Protein AF-G4ZXI6-F1 (afdb_monomer_lite)

Foldseek 3Di:
DQDPVLVVLVVVLVVVLVVQLVVCVVVVVVVSNVCSVVCPDCPHPSNVVSVVVSVVVVVVVVVVVVVVVVDPDDDDDDDDDDDPPDPPDDDDPVLQVQFDDDPQAGADLQLQAPVHADDDPQAGPDPRHGHDADPDHDPVNQVVRVVRRVGGHPVRD

Radius of gyration: 28.09 Å; chains: 1; bounding box: 49×42×77 Å

pLDDT: mean 83.55, std 15.38, range [35.72, 97.5]

Structure (mmCIF, N/CA/C/O backbone):
data_AF-G4ZXI6-F1
#
_entry.id   AF-G4ZXI6-F1
#
loop_
_atom_site.group_PDB
_atom_site.id
_atom_site.type_symbol
_atom_site.label_atom_id
_atom_site.label_alt_id
_atom_site.label_comp_id
_atom_site.label_asym_id
_atom_site.label_entity_id
_atom_site.label_seq_id
_atom_site.pdbx_PDB_ins_code
_atom_site.Cartn_x
_atom_site.Cartn_y
_atom_site.Cartn_z
_atom_site.occupancy
_atom_site.B_iso_or_equiv
_atom_site.auth_seq_id
_atom_site.auth_comp_id
_atom_site.auth_asym_id
_atom_site.auth_atom_id
_atom_site.pdbx_PDB_model_num
ATOM 1 N N . MET A 1 1 ? -3.013 20.514 -6.308 1.00 54.00 1 MET A N 1
ATOM 2 C CA . MET A 1 1 ? -1.570 20.512 -6.629 1.00 54.00 1 MET A CA 1
ATOM 3 C C . MET A 1 1 ? -1.046 19.107 -6.409 1.00 54.00 1 MET A C 1
ATOM 5 O O . MET A 1 1 ? -1.442 18.504 -5.419 1.00 54.00 1 MET A O 1
ATOM 9 N N . ALA A 1 2 ? -0.247 18.576 -7.337 1.00 67.56 2 ALA A N 1
ATOM 10 C CA . ALA A 1 2 ? 0.389 17.271 -7.162 1.00 67.56 2 ALA A CA 1
ATOM 11 C C . ALA A 1 2 ? 1.369 17.318 -5.978 1.00 67.56 2 ALA A C 1
ATOM 13 O O . ALA A 1 2 ? 1.956 18.370 -5.712 1.00 67.56 2 ALA A O 1
ATOM 14 N N . SER A 1 3 ? 1.521 16.210 -5.250 1.00 85.12 3 SER A N 1
ATOM 15 C CA . SER A 1 3 ? 2.503 16.128 -4.167 1.00 85.12 3 SER A CA 1
ATOM 16 C C . SER A 1 3 ? 3.924 16.223 -4.741 1.00 85.12 3 SER A C 1
ATOM 18 O O . SER A 1 3 ? 4.176 15.792 -5.866 1.00 85.12 3 SER A O 1
ATOM 20 N N . GLN A 1 4 ? 4.874 16.771 -3.974 1.00 88.25 4 GLN A N 1
ATOM 21 C CA . GLN A 1 4 ? 6.279 16.845 -4.409 1.00 88.25 4 GLN A CA 1
ATOM 22 C C . GLN A 1 4 ? 6.824 15.458 -4.776 1.00 88.25 4 GLN A C 1
ATOM 24 O O . GLN A 1 4 ? 7.591 15.315 -5.719 1.00 88.25 4 GLN A O 1
ATOM 29 N N . GLN A 1 5 ? 6.382 14.432 -4.050 1.00 87.50 5 GLN A N 1
ATOM 30 C CA . GLN A 1 5 ? 6.754 13.050 -4.302 1.00 87.50 5 GLN A CA 1
ATOM 31 C C . GLN A 1 5 ? 6.201 12.544 -5.640 1.00 87.50 5 GLN A C 1
ATOM 33 O O . GLN A 1 5 ? 6.958 11.973 -6.413 1.00 87.50 5 GLN A O 1
ATOM 38 N N . ALA A 1 6 ? 4.936 12.832 -5.971 1.00 90.25 6 ALA A N 1
ATOM 39 C CA . ALA A 1 6 ? 4.368 12.487 -7.276 1.00 90.25 6 ALA A CA 1
ATOM 40 C C . ALA A 1 6 ? 5.154 13.111 -8.441 1.00 90.25 6 ALA A C 1
ATOM 42 O O . ALA A 1 6 ? 5.371 12.458 -9.458 1.00 90.25 6 ALA A O 1
ATOM 43 N N . LEU A 1 7 ? 5.611 14.358 -8.283 1.00 92.69 7 LEU A N 1
ATOM 44 C CA . LEU A 1 7 ? 6.449 15.022 -9.285 1.00 92.69 7 LEU A CA 1
ATOM 45 C C . LEU A 1 7 ? 7.804 14.323 -9.453 1.00 92.69 7 LEU A C 1
ATOM 47 O O . LEU A 1 7 ? 8.245 14.140 -10.585 1.00 92.69 7 LEU A O 1
ATOM 51 N N . THR A 1 8 ? 8.432 13.892 -8.356 1.00 94.31 8 THR A N 1
ATOM 52 C CA . THR A 1 8 ? 9.688 13.128 -8.400 1.00 94.31 8 THR A CA 1
ATOM 53 C C . THR A 1 8 ? 9.523 11.792 -9.122 1.00 94.31 8 THR A C 1
ATOM 55 O O . THR A 1 8 ? 10.359 11.453 -9.951 1.00 94.31 8 THR A O 1
ATOM 58 N N . GLU A 1 9 ? 8.445 11.051 -8.855 1.00 93.38 9 GLU A N 1
ATOM 59 C CA . GLU A 1 9 ? 8.196 9.751 -9.501 1.00 93.38 9 GLU A CA 1
ATOM 60 C C . GLU A 1 9 ? 7.947 9.903 -11.011 1.00 93.38 9 GLU A C 1
ATOM 62 O O . GLU A 1 9 ? 8.415 9.095 -11.812 1.00 93.38 9 GLU A O 1
ATOM 67 N N . ILE A 1 10 ? 7.246 10.967 -11.424 1.00 93.75 10 ILE A N 1
ATOM 68 C CA . ILE A 1 10 ? 7.054 11.281 -12.847 1.00 93.75 10 ILE A CA 1
ATOM 69 C C . ILE A 1 10 ? 8.384 11.672 -13.499 1.00 93.75 10 ILE A C 1
ATOM 71 O O . ILE A 1 10 ? 8.663 11.214 -14.603 1.00 93.75 10 ILE A O 1
ATOM 75 N N . ALA A 1 11 ? 9.203 12.494 -12.836 1.00 94.88 11 ALA A N 1
ATOM 76 C CA . ALA A 1 11 ? 10.511 12.892 -13.354 1.00 94.88 11 ALA A CA 1
ATOM 77 C C . ALA A 1 11 ? 11.438 11.680 -13.539 1.00 94.88 11 ALA A C 1
ATOM 79 O O . ALA A 1 11 ? 11.984 11.503 -14.623 1.00 94.88 11 ALA A O 1
ATOM 80 N N . ALA A 1 12 ? 11.521 10.799 -12.537 1.00 93.75 12 ALA A N 1
ATOM 81 C CA . ALA A 1 12 ? 12.303 9.567 -12.619 1.00 93.75 12 ALA A CA 1
ATOM 82 C C . ALA A 1 12 ? 11.838 8.666 -13.774 1.00 93.75 12 ALA A C 1
ATOM 84 O O . ALA A 1 12 ? 12.653 8.144 -14.526 1.00 93.75 12 ALA A O 1
ATOM 85 N N . TRP A 1 13 ? 10.525 8.537 -13.978 1.00 94.44 13 TRP A N 1
ATOM 86 C CA . TRP A 1 13 ? 9.994 7.784 -15.112 1.00 94.44 13 TRP A CA 1
ATOM 87 C C . TRP A 1 13 ? 10.375 8.389 -16.469 1.00 94.44 13 TRP A C 1
ATOM 89 O O . TRP A 1 13 ? 10.703 7.644 -17.395 1.00 94.44 13 TRP A O 1
ATOM 99 N N . VAL A 1 14 ? 10.330 9.719 -16.605 1.00 94.25 14 VAL A N 1
ATOM 100 C CA . VAL A 1 14 ? 10.788 10.404 -17.824 1.00 94.25 14 VAL A CA 1
ATOM 101 C C . VAL A 1 14 ? 12.270 10.123 -18.058 1.00 94.25 14 VAL A C 1
ATOM 103 O O . VAL A 1 14 ? 12.639 9.767 -19.178 1.00 94.25 14 VAL A O 1
ATOM 106 N N . ASP A 1 15 ? 13.095 10.216 -17.014 1.00 95.25 15 ASP A N 1
ATOM 107 C CA . ASP A 1 15 ? 14.525 9.916 -17.092 1.00 95.25 15 ASP A CA 1
ATOM 108 C C . ASP A 1 15 ? 14.775 8.462 -17.523 1.00 95.25 15 ASP A C 1
ATOM 110 O O . ASP A 1 15 ? 15.579 8.236 -18.426 1.00 95.25 15 ASP A O 1
ATOM 114 N N . ASP A 1 16 ? 14.021 7.492 -16.996 1.00 93.31 16 ASP A N 1
ATOM 115 C CA . ASP A 1 16 ? 14.096 6.087 -17.422 1.00 93.31 16 ASP A CA 1
ATOM 116 C C . ASP A 1 16 ? 13.774 5.918 -18.918 1.00 93.31 16 ASP A C 1
ATOM 118 O O . ASP A 1 16 ? 14.439 5.156 -19.622 1.00 93.31 16 ASP A O 1
ATOM 122 N N . GLN A 1 17 ? 12.759 6.623 -19.439 1.00 91.56 17 GLN A N 1
ATOM 123 C CA . GLN A 1 17 ? 12.426 6.556 -20.871 1.00 91.56 17 GLN A CA 1
ATOM 124 C C . GLN A 1 17 ? 13.529 7.170 -21.742 1.00 91.56 17 GLN A C 1
ATOM 126 O O . GLN A 1 17 ? 13.844 6.645 -22.812 1.00 91.56 17 GLN A O 1
ATOM 131 N N . LEU A 1 18 ? 14.124 8.277 -21.292 1.00 93.75 18 LEU A N 1
ATOM 132 C CA . LEU A 1 18 ? 15.246 8.912 -21.982 1.00 93.75 18 LEU A CA 1
ATOM 133 C C . LEU A 1 18 ? 16.508 8.045 -21.930 1.00 93.75 18 LEU A C 1
ATOM 135 O O . LEU A 1 18 ? 17.279 8.032 -22.888 1.00 93.75 18 LEU A O 1
ATOM 139 N N . GLU A 1 19 ? 16.708 7.290 -20.856 1.00 94.44 19 GLU A N 1
ATOM 140 C CA . GLU A 1 19 ? 17.824 6.356 -20.752 1.00 94.44 19 GLU A CA 1
ATOM 141 C C . GLU A 1 19 ? 17.648 5.166 -21.701 1.00 94.44 19 GLU A C 1
ATOM 143 O O . GLU A 1 19 ? 18.570 4.839 -22.447 1.00 94.44 19 GLU A O 1
ATOM 148 N N . LEU A 1 20 ? 16.439 4.597 -21.796 1.00 92.31 20 LEU A N 1
ATOM 149 C CA . LEU A 1 20 ? 16.119 3.585 -22.814 1.00 92.31 20 LEU A CA 1
ATOM 150 C C . LEU A 1 20 ? 16.383 4.093 -24.238 1.00 92.31 20 LEU A C 1
ATOM 152 O O . LEU A 1 20 ? 16.842 3.336 -25.092 1.00 92.31 20 LEU A O 1
ATOM 156 N N . PHE A 1 21 ? 16.140 5.380 -24.491 1.00 93.88 21 PHE A N 1
ATOM 157 C CA . PHE A 1 21 ? 16.433 6.009 -25.778 1.00 93.88 21 PHE A CA 1
ATOM 158 C C . PHE A 1 21 ? 17.931 6.082 -26.062 1.00 93.88 21 PHE A C 1
ATOM 160 O O . PHE A 1 21 ? 18.366 5.716 -27.154 1.00 93.88 21 PHE A O 1
ATOM 167 N N . ARG A 1 22 ? 18.736 6.497 -25.079 1.00 96.00 22 ARG A N 1
ATOM 168 C CA . ARG A 1 22 ? 20.202 6.535 -25.206 1.00 96.00 22 ARG A CA 1
ATOM 169 C C . ARG A 1 22 ? 20.796 5.141 -25.411 1.00 96.00 22 ARG A C 1
ATOM 171 O O . ARG A 1 22 ? 21.684 4.979 -26.250 1.00 96.00 22 ARG A O 1
ATOM 178 N N . LEU A 1 23 ? 20.283 4.141 -24.694 1.00 95.62 23 LEU A N 1
ATOM 179 C CA . LEU A 1 23 ? 20.683 2.742 -24.852 1.00 95.62 23 LEU A CA 1
ATOM 180 C C . LEU A 1 23 ? 20.363 2.230 -26.260 1.00 95.62 23 LEU A C 1
ATOM 182 O O . LEU A 1 23 ? 21.242 1.704 -26.931 1.00 95.62 23 LEU A O 1
ATOM 186 N N . ALA A 1 24 ? 19.151 2.482 -26.760 1.00 94.88 24 ALA A N 1
ATOM 187 C CA . ALA A 1 24 ? 18.761 2.074 -28.107 1.00 94.88 24 ALA A CA 1
ATOM 188 C C . ALA A 1 24 ? 19.619 2.721 -29.212 1.00 94.88 24 ALA A C 1
ATOM 190 O O . ALA A 1 24 ? 19.868 2.082 -30.231 1.00 94.88 24 ALA A O 1
ATOM 191 N N . ILE A 1 25 ? 20.092 3.960 -29.016 1.00 96.50 25 ILE A N 1
ATOM 192 C CA . ILE A 1 25 ? 21.062 4.600 -29.923 1.00 96.50 25 ILE A CA 1
ATOM 193 C C . ILE A 1 25 ? 22.412 3.883 -29.872 1.00 96.50 25 ILE A C 1
ATOM 195 O O . ILE A 1 25 ? 23.001 3.630 -30.919 1.00 96.50 25 ILE A O 1
ATOM 199 N N . THR A 1 26 ? 22.895 3.566 -28.669 1.00 97.50 26 THR A N 1
ATOM 200 C CA . THR A 1 26 ? 24.178 2.872 -28.467 1.00 97.50 26 THR A CA 1
ATOM 201 C C . THR A 1 26 ? 24.173 1.490 -29.118 1.00 97.50 26 THR A C 1
ATOM 203 O O . THR A 1 26 ? 25.165 1.091 -29.719 1.00 97.50 26 THR A O 1
ATOM 206 N N . ASP A 1 27 ? 23.032 0.806 -29.064 1.00 96.81 27 ASP A N 1
ATOM 207 C CA . ASP A 1 27 ? 22.821 -0.511 -29.669 1.00 96.81 27 ASP A CA 1
ATOM 208 C C . ASP A 1 27 ? 22.470 -0.446 -31.171 1.00 96.81 27 ASP A C 1
ATOM 210 O O . ASP A 1 27 ? 22.121 -1.467 -31.766 1.00 96.81 27 ASP A O 1
ATOM 214 N N . GLU A 1 28 ? 22.491 0.745 -31.787 1.00 96.38 28 GLU A N 1
ATOM 215 C CA . GLU A 1 28 ? 22.082 0.997 -33.182 1.00 96.38 28 GLU A CA 1
ATOM 216 C C . GLU A 1 28 ? 20.669 0.465 -33.522 1.00 96.38 28 GLU A C 1
ATOM 218 O O . GLU A 1 28 ? 20.318 0.200 -34.677 1.00 96.38 28 GLU A O 1
ATOM 223 N N . ASN A 1 29 ? 19.804 0.332 -32.513 1.00 95.88 29 ASN A N 1
ATOM 224 C CA . ASN A 1 29 ? 18.447 -0.179 -32.655 1.00 95.88 29 ASN A CA 1
ATOM 225 C C . ASN A 1 29 ? 17.473 0.949 -33.024 1.00 95.88 29 ASN A C 1
ATOM 227 O O . ASN A 1 29 ? 16.633 1.385 -32.232 1.00 95.88 29 ASN A O 1
ATOM 231 N N . TRP A 1 30 ? 17.557 1.405 -34.274 1.00 94.38 30 TRP A N 1
ATOM 232 C CA . TRP A 1 30 ? 16.756 2.518 -34.801 1.00 94.38 30 TRP A CA 1
ATOM 233 C C . TRP A 1 30 ? 15.243 2.299 -34.725 1.00 94.38 30 TRP A C 1
ATOM 235 O O . TRP A 1 30 ? 14.479 3.262 -34.640 1.00 94.38 30 TRP A O 1
ATOM 245 N N . LYS A 1 31 ? 14.797 1.038 -34.727 1.00 94.56 31 LYS A N 1
ATOM 246 C CA . LYS A 1 31 ? 13.385 0.703 -34.537 1.00 94.56 31 LYS A CA 1
ATOM 247 C C . LYS A 1 31 ? 12.927 1.059 -33.123 1.00 94.56 31 LYS A C 1
ATOM 249 O O . LYS A 1 31 ? 11.953 1.789 -32.974 1.00 94.56 31 LYS A O 1
ATOM 254 N N . ALA A 1 32 ? 13.666 0.623 -32.103 1.00 92.12 32 ALA A N 1
ATOM 255 C CA . ALA A 1 32 ? 13.359 0.968 -30.717 1.00 92.12 32 ALA A CA 1
ATOM 256 C C . ALA A 1 32 ? 13.421 2.488 -30.475 1.00 92.12 32 ALA A C 1
ATOM 258 O O . ALA A 1 32 ? 12.538 3.039 -29.822 1.00 92.12 32 ALA A O 1
ATOM 259 N N . VAL A 1 33 ? 14.398 3.184 -31.069 1.00 93.06 33 VAL A N 1
ATOM 260 C CA . VAL A 1 33 ? 14.508 4.657 -31.019 1.00 93.06 33 VAL A CA 1
ATOM 261 C C . VAL A 1 33 ? 13.228 5.339 -31.527 1.00 93.06 33 VAL A C 1
ATOM 263 O O . VAL A 1 33 ? 12.730 6.271 -30.894 1.00 93.06 33 VAL A O 1
ATOM 266 N N . ALA A 1 34 ? 12.673 4.873 -32.650 1.00 93.38 34 ALA A N 1
ATOM 267 C CA . ALA A 1 34 ? 11.449 5.432 -33.226 1.00 93.38 34 ALA A CA 1
ATOM 268 C C . ALA A 1 34 ? 10.197 5.154 -32.374 1.00 93.38 34 ALA A C 1
ATOM 270 O O . ALA A 1 34 ? 9.268 5.973 -32.368 1.00 93.38 34 ALA A O 1
ATOM 271 N N . ASP A 1 35 ? 10.185 4.028 -31.658 1.00 92.06 35 ASP A N 1
ATOM 272 C CA . ASP A 1 35 ? 9.045 3.561 -30.870 1.00 92.06 35 ASP A CA 1
ATOM 273 C C . ASP A 1 35 ? 8.960 4.240 -29.491 1.00 92.06 35 ASP A C 1
ATOM 275 O O . ASP A 1 35 ? 7.862 4.445 -28.988 1.00 92.06 35 ASP A O 1
ATOM 279 N N . ILE A 1 36 ? 10.064 4.703 -28.892 1.00 88.81 36 ILE A N 1
ATOM 280 C CA . ILE A 1 36 ? 10.056 5.274 -27.524 1.00 88.81 36 ILE A CA 1
ATOM 281 C C . ILE A 1 36 ? 9.098 6.459 -27.350 1.00 88.81 36 ILE A C 1
ATOM 283 O O . ILE A 1 36 ? 8.497 6.628 -26.289 1.00 88.81 36 ILE A O 1
ATOM 287 N N . LYS A 1 37 ? 8.854 7.253 -28.397 1.00 88.75 37 LYS A N 1
ATOM 288 C CA . LYS A 1 37 ? 7.853 8.332 -28.335 1.00 88.75 37 LYS A CA 1
ATOM 289 C C . LYS A 1 37 ? 6.453 7.824 -27.957 1.00 88.75 37 LYS A C 1
ATOM 291 O O . LYS A 1 37 ? 5.687 8.566 -27.350 1.00 88.75 37 LYS A O 1
ATOM 296 N N . THR A 1 38 ? 6.108 6.577 -28.295 1.00 90.56 38 THR A N 1
ATOM 297 C CA . THR A 1 38 ? 4.793 5.991 -27.988 1.00 90.56 38 THR A CA 1
ATOM 298 C C . THR A 1 38 ? 4.655 5.618 -26.515 1.00 90.56 38 THR A C 1
ATOM 300 O O . THR A 1 38 ? 3.543 5.386 -26.045 1.00 90.56 38 THR A O 1
ATOM 303 N N . TYR A 1 39 ? 5.766 5.579 -25.776 1.00 87.00 39 TYR A N 1
ATOM 304 C CA . TYR A 1 39 ? 5.804 5.205 -24.367 1.00 87.00 39 TYR A CA 1
ATOM 305 C C . TYR A 1 39 ? 5.352 6.382 -23.492 1.00 87.00 39 TYR A C 1
ATOM 307 O O . TYR A 1 39 ? 4.820 6.170 -22.402 1.00 87.00 39 TYR A O 1
ATOM 315 N N . PHE A 1 40 ? 5.469 7.616 -24.002 1.00 88.00 40 PHE A N 1
ATOM 316 C CA . PHE A 1 40 ? 4.930 8.842 -23.408 1.00 88.00 40 PHE A CA 1
ATOM 317 C C . PHE A 1 40 ? 3.419 8.973 -23.647 1.00 88.00 40 PHE A C 1
ATOM 319 O O . PHE A 1 40 ? 2.932 9.935 -24.241 1.00 88.00 40 PHE A O 1
ATOM 326 N N . CYS A 1 41 ? 2.656 7.982 -23.192 1.00 87.94 41 CYS A N 1
ATOM 327 C CA . CYS A 1 41 ? 1.209 7.953 -23.334 1.00 87.94 41 CYS A CA 1
ATOM 328 C C . CYS A 1 41 ? 0.544 7.521 -22.025 1.00 87.94 41 CYS A C 1
ATOM 330 O O . CYS A 1 41 ? 0.998 6.590 -21.363 1.00 87.94 41 CYS A O 1
ATOM 332 N N . ALA A 1 42 ? -0.571 8.166 -21.673 1.00 86.31 42 ALA A N 1
ATOM 333 C CA . ALA A 1 42 ? -1.292 7.881 -20.433 1.00 86.31 42 ALA A CA 1
ATOM 334 C C . ALA A 1 42 ? -1.872 6.454 -20.373 1.00 86.31 42 ALA A C 1
ATOM 336 O O . ALA A 1 42 ? -2.084 5.918 -19.287 1.00 86.31 42 ALA A O 1
ATOM 337 N N . SER A 1 43 ? -2.121 5.834 -21.530 1.00 89.19 43 SER A N 1
ATOM 338 C CA . SER A 1 43 ? -2.577 4.446 -21.642 1.00 89.19 43 SER A CA 1
ATOM 339 C C . SER A 1 43 ? -1.435 3.439 -21.786 1.00 89.19 43 SER A C 1
ATOM 341 O O . SER A 1 43 ? -1.698 2.243 -21.871 1.00 89.19 43 SER A O 1
ATOM 343 N N . HIS A 1 44 ? -0.179 3.888 -21.824 1.00 91.56 44 HIS A N 1
ATOM 344 C CA . HIS A 1 44 ? 0.958 2.986 -21.914 1.00 91.56 44 HIS A CA 1
ATOM 345 C C . HIS A 1 44 ? 1.247 2.346 -20.553 1.00 91.56 44 HIS A C 1
ATOM 347 O O . HIS A 1 44 ? 1.277 3.028 -19.524 1.00 91.56 44 HIS A O 1
ATOM 353 N N . ASP A 1 45 ? 1.537 1.044 -20.542 1.00 89.12 45 ASP A N 1
ATOM 354 C CA . ASP A 1 45 ? 1.732 0.274 -19.308 1.00 89.12 45 ASP A CA 1
ATOM 355 C C . ASP A 1 45 ? 2.821 0.858 -18.395 1.00 89.12 45 ASP A C 1
ATOM 357 O O . ASP A 1 45 ? 2.704 0.801 -17.170 1.00 89.12 45 ASP A O 1
ATOM 361 N N . ALA A 1 46 ? 3.879 1.438 -18.974 1.00 86.75 46 ALA A N 1
ATOM 362 C CA . ALA A 1 46 ? 4.951 2.078 -18.209 1.00 86.75 46 ALA A CA 1
ATOM 363 C C . ALA A 1 46 ? 4.433 3.252 -17.364 1.00 86.75 46 ALA A C 1
ATOM 365 O O . ALA A 1 46 ? 4.718 3.316 -16.168 1.00 86.75 46 ALA A O 1
ATOM 366 N N . PHE A 1 47 ? 3.611 4.123 -17.954 1.00 92.00 47 PHE A N 1
ATOM 367 C CA . PHE A 1 47 ? 3.012 5.247 -17.243 1.00 92.00 47 PHE A CA 1
ATOM 368 C C . PHE A 1 47 ? 1.943 4.783 -16.249 1.00 92.00 47 PHE A C 1
ATOM 370 O O . PHE A 1 47 ? 1.903 5.262 -15.116 1.00 92.00 47 PHE A O 1
ATOM 377 N N . ILE A 1 48 ? 1.112 3.802 -16.627 1.00 93.31 48 ILE A N 1
ATOM 378 C CA . ILE A 1 48 ? 0.077 3.247 -15.741 1.00 93.31 48 ILE A CA 1
ATOM 379 C C . ILE A 1 48 ? 0.699 2.730 -14.439 1.00 93.31 48 ILE A C 1
ATOM 381 O O . ILE A 1 48 ? 0.151 2.975 -13.362 1.00 93.31 48 ILE A O 1
ATOM 385 N N . ARG A 1 49 ? 1.855 2.056 -14.504 1.00 92.31 49 ARG A N 1
ATOM 386 C CA . ARG A 1 49 ? 2.564 1.573 -13.306 1.00 92.31 49 ARG A CA 1
ATOM 387 C C . ARG A 1 49 ? 2.982 2.712 -12.376 1.00 92.31 49 ARG A C 1
ATOM 389 O O . ARG A 1 49 ? 2.733 2.624 -11.173 1.00 92.31 49 ARG A O 1
ATOM 396 N N . VAL A 1 50 ? 3.560 3.778 -12.924 1.00 93.56 50 VAL A N 1
ATOM 397 C CA . VAL A 1 50 ? 3.985 4.963 -12.158 1.00 93.56 50 VAL A CA 1
ATOM 398 C C . VAL A 1 50 ? 2.774 5.656 -11.541 1.00 93.56 50 VAL A C 1
ATOM 400 O O . VAL A 1 50 ? 2.749 5.923 -10.342 1.00 93.56 50 VAL A O 1
ATOM 403 N N . HIS A 1 51 ? 1.711 5.846 -12.320 1.00 93.19 51 HIS A N 1
ATOM 404 C CA . HIS A 1 51 ? 0.467 6.432 -11.838 1.00 93.19 51 HIS A CA 1
ATOM 405 C C . HIS A 1 51 ? -0.157 5.609 -10.697 1.00 93.19 51 HIS A C 1
ATOM 407 O O . HIS A 1 51 ? -0.526 6.156 -9.659 1.00 93.19 51 HIS A O 1
ATOM 413 N N . GLN A 1 52 ? -0.236 4.281 -10.833 1.00 93.56 52 GLN A N 1
ATOM 414 C CA . GLN A 1 52 ? -0.732 3.402 -9.767 1.00 93.56 52 GLN A CA 1
ATOM 415 C C . GLN A 1 52 ? 0.129 3.470 -8.502 1.00 93.56 52 GLN A C 1
ATOM 417 O O . GLN A 1 52 ? -0.405 3.404 -7.393 1.00 93.56 52 GLN A O 1
ATOM 422 N N . MET A 1 53 ? 1.449 3.582 -8.651 1.00 91.12 53 MET A N 1
ATOM 423 C CA . MET A 1 53 ? 2.364 3.748 -7.525 1.00 91.12 53 MET A CA 1
ATOM 424 C C . MET A 1 53 ? 2.095 5.060 -6.781 1.00 91.12 53 MET A C 1
ATOM 426 O O . MET A 1 53 ? 1.924 5.022 -5.563 1.00 91.12 53 MET A O 1
ATOM 430 N N . ILE A 1 54 ? 1.967 6.177 -7.503 1.00 93.62 54 ILE A N 1
ATOM 431 C CA . ILE A 1 54 ? 1.635 7.492 -6.933 1.00 93.62 54 ILE A CA 1
ATOM 432 C C . ILE A 1 54 ? 0.302 7.428 -6.178 1.00 93.62 54 ILE A C 1
ATOM 434 O O . ILE A 1 54 ? 0.243 7.769 -4.999 1.00 93.62 54 ILE A O 1
ATOM 438 N N . VAL A 1 55 ? -0.750 6.886 -6.802 1.00 92.50 55 VAL A N 1
ATOM 439 C CA . VAL A 1 55 ? -2.072 6.753 -6.163 1.00 92.50 55 VAL A CA 1
ATOM 440 C C . VAL A 1 55 ? -1.996 5.920 -4.880 1.00 92.50 55 VAL A C 1
ATOM 442 O O . VAL A 1 55 ? -2.591 6.282 -3.866 1.00 92.50 55 VAL A O 1
ATOM 445 N N . ARG A 1 56 ? -1.249 4.808 -4.878 1.00 90.94 56 ARG A N 1
ATOM 446 C CA . ARG A 1 56 ? -1.059 3.988 -3.668 1.00 90.94 56 ARG A CA 1
ATOM 447 C C . ARG A 1 56 ? -0.333 4.759 -2.567 1.00 90.94 56 ARG A C 1
ATOM 449 O O . ARG A 1 56 ? -0.724 4.647 -1.405 1.00 90.94 56 ARG A O 1
ATOM 456 N N . GLN A 1 57 ? 0.704 5.520 -2.912 1.00 87.94 57 GLN A N 1
ATOM 457 C CA . GLN A 1 57 ? 1.431 6.355 -1.955 1.00 87.94 57 GLN A CA 1
ATOM 458 C C . GLN A 1 57 ? 0.516 7.432 -1.353 1.0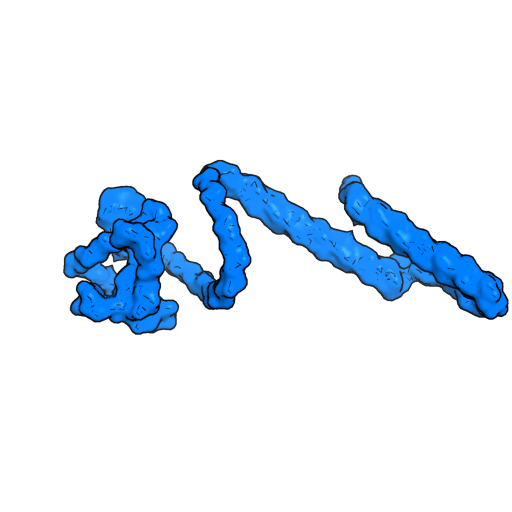0 87.94 57 GLN A C 1
ATOM 460 O O . GLN A 1 57 ? 0.496 7.582 -0.129 1.00 87.94 57 GLN A O 1
ATOM 465 N N . ASP A 1 58 ? -0.301 8.098 -2.171 1.00 87.31 58 ASP A N 1
ATOM 466 C CA . ASP A 1 58 ? -1.256 9.116 -1.721 1.00 87.31 58 ASP A CA 1
ATOM 467 C C . ASP A 1 58 ? -2.321 8.528 -0.782 1.00 87.31 58 ASP A C 1
ATOM 469 O O . ASP A 1 58 ? -2.604 9.098 0.274 1.00 87.31 58 ASP A O 1
ATOM 473 N N . VAL A 1 59 ? -2.858 7.342 -1.096 1.00 87.81 59 VAL A N 1
ATOM 474 C CA . VAL A 1 59 ? -3.790 6.624 -0.207 1.00 87.81 59 VAL A CA 1
ATOM 475 C C . VAL A 1 59 ? -3.127 6.302 1.135 1.00 87.81 59 VAL A C 1
ATOM 477 O O . VAL A 1 59 ? -3.717 6.540 2.190 1.00 87.81 59 VAL A O 1
ATOM 480 N N . ILE A 1 60 ? -1.888 5.802 1.129 1.00 86.44 60 ILE A N 1
ATOM 481 C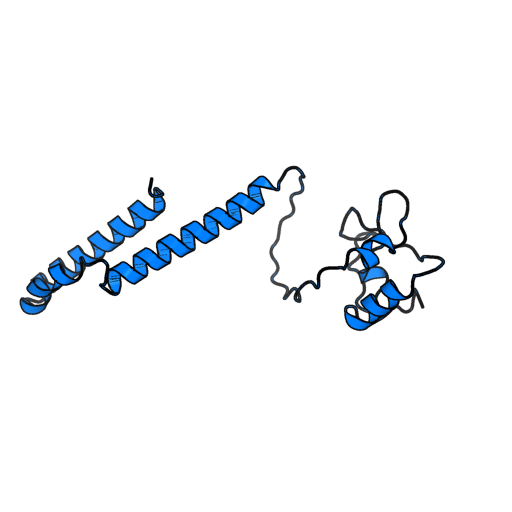 CA . ILE A 1 60 ? -1.140 5.514 2.363 1.00 86.44 60 ILE A CA 1
ATOM 482 C C . ILE A 1 60 ? -0.904 6.798 3.169 1.00 86.44 60 ILE A C 1
ATOM 484 O O . ILE A 1 60 ? -1.045 6.784 4.395 1.00 86.44 60 ILE A O 1
ATOM 488 N N . ALA A 1 61 ? -0.547 7.902 2.511 1.00 86.06 61 ALA A N 1
ATOM 489 C CA . ALA A 1 61 ? -0.334 9.192 3.15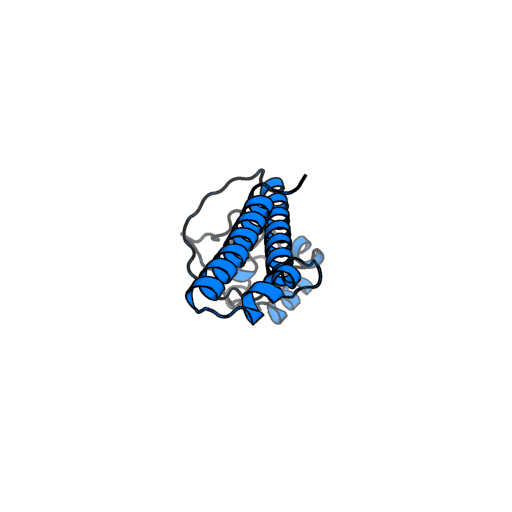7 1.00 86.06 61 ALA A CA 1
ATOM 490 C C . ALA A 1 61 ? -1.628 9.736 3.783 1.00 86.06 61 ALA A C 1
ATOM 492 O O . ALA A 1 61 ? -1.602 10.187 4.928 1.00 86.06 61 ALA A O 1
ATOM 493 N N . ALA A 1 62 ? -2.763 9.617 3.089 1.00 85.44 62 ALA A N 1
ATOM 494 C CA . ALA A 1 62 ? -4.077 10.006 3.598 1.00 85.44 62 ALA A CA 1
ATOM 495 C C . ALA A 1 62 ? -4.514 9.150 4.800 1.00 85.44 62 ALA A C 1
ATOM 497 O O . ALA A 1 62 ? -4.977 9.668 5.815 1.00 85.44 62 ALA A O 1
ATOM 498 N N . VAL A 1 63 ? -4.301 7.832 4.754 1.00 86.25 63 VAL A N 1
ATOM 499 C CA . VAL A 1 63 ? -4.580 6.958 5.905 1.00 86.25 63 VAL A CA 1
ATOM 500 C C . VAL A 1 63 ? -3.689 7.334 7.093 1.00 86.25 63 VAL A C 1
ATOM 502 O O . VAL A 1 63 ? -4.171 7.474 8.216 1.00 86.25 63 VAL A O 1
ATOM 505 N N . LYS A 1 64 ? -2.396 7.592 6.870 1.00 83.50 64 LYS A N 1
ATOM 506 C CA . LYS A 1 64 ? -1.493 8.068 7.930 1.00 83.50 64 LYS A CA 1
ATOM 507 C C . LYS A 1 64 ? -1.929 9.416 8.508 1.00 83.50 64 LYS A C 1
ATOM 509 O O . LYS A 1 64 ? -1.858 9.569 9.724 1.00 83.50 64 LYS A O 1
ATOM 514 N N . SER A 1 65 ? -2.389 10.357 7.680 1.00 77.38 65 SER A N 1
ATOM 515 C CA . SER A 1 65 ? -2.835 11.676 8.143 1.00 77.38 65 SER A CA 1
ATOM 516 C C . SER A 1 65 ? -4.105 11.595 8.995 1.00 77.38 65 SER A C 1
ATOM 518 O O . SER A 1 65 ? -4.192 12.258 10.026 1.00 77.38 65 SER A O 1
ATOM 520 N N . THR A 1 66 ? -5.049 10.714 8.646 1.00 73.38 66 THR A N 1
ATOM 521 C CA . THR A 1 66 ? -6.238 10.458 9.483 1.00 73.38 66 THR A CA 1
ATOM 522 C C . THR A 1 66 ? -5.884 9.821 10.831 1.00 73.38 66 THR A C 1
ATOM 524 O O . THR A 1 66 ? -6.477 10.154 11.859 1.00 73.38 66 THR A O 1
ATOM 527 N N . HIS A 1 67 ? -4.862 8.958 10.868 1.00 62.69 67 HIS A N 1
ATOM 528 C CA . HIS A 1 67 ? -4.344 8.418 12.123 1.00 62.69 67 HIS A CA 1
ATOM 529 C C . HIS A 1 67 ? -3.595 9.469 12.955 1.00 62.69 67 HIS A C 1
ATOM 531 O O . HIS A 1 67 ? -3.745 9.478 14.178 1.00 62.69 67 HIS A O 1
ATOM 537 N N . SER A 1 68 ? -2.847 10.392 12.342 1.00 58.94 68 SER A N 1
ATOM 538 C CA . SER A 1 68 ? -2.158 11.464 13.073 1.00 58.94 68 SER A CA 1
ATOM 539 C C . SER A 1 68 ? -3.086 12.597 13.531 1.00 58.94 68 SER A C 1
ATOM 541 O O . SER A 1 68 ? -2.821 13.189 14.576 1.00 58.94 68 SER A O 1
ATOM 543 N N . SER A 1 69 ? -4.219 12.847 12.862 1.00 55.59 69 SER A N 1
ATOM 544 C CA . SER A 1 69 ? -5.250 13.782 13.350 1.00 55.59 69 SER A CA 1
ATOM 545 C C . SER A 1 69 ? -6.074 13.234 14.522 1.00 55.59 69 SER A C 1
ATOM 547 O O . SER A 1 69 ? -6.738 13.998 15.217 1.00 55.59 69 SER A O 1
ATOM 549 N N . SER A 1 70 ? -6.009 11.925 14.791 1.00 54.03 70 SER A N 1
ATOM 550 C CA . SER A 1 70 ? -6.653 11.290 15.955 1.00 54.03 70 SER A CA 1
ATOM 551 C C . SER A 1 70 ? -5.783 11.270 17.229 1.00 54.03 70 SER A C 1
ATOM 553 O O . SER A 1 70 ? -6.123 10.624 18.218 1.00 54.03 70 SER A O 1
ATOM 555 N N . GLY A 1 71 ? -4.662 11.999 17.237 1.00 43.34 71 GLY A N 1
ATOM 556 C CA . GLY A 1 71 ? -3.616 11.905 18.256 1.00 43.34 71 GLY A CA 1
ATOM 557 C C . GLY A 1 71 ? -3.506 13.082 19.227 1.00 43.34 71 GLY A C 1
ATOM 558 O O . GLY A 1 71 ? -2.430 13.655 19.353 1.00 43.34 71 GLY A O 1
ATOM 559 N N . ARG A 1 72 ? -4.559 13.401 19.987 1.00 49.09 72 ARG A N 1
ATOM 560 C CA . ARG A 1 72 ? -4.389 13.972 21.339 1.00 49.09 72 ARG A CA 1
ATOM 561 C C . ARG A 1 72 ? -4.655 12.884 22.380 1.00 49.09 72 ARG A C 1
ATOM 563 O O . ARG A 1 72 ? -5.705 12.872 23.002 1.00 49.09 72 ARG A O 1
ATOM 570 N N . SER A 1 73 ? -3.704 11.956 22.523 1.00 44.84 73 SER A N 1
ATOM 571 C CA . SER A 1 73 ? -3.288 11.347 23.802 1.00 44.84 73 SER A CA 1
ATOM 572 C C . SER A 1 73 ? -2.120 10.372 23.561 1.00 44.84 73 SER A C 1
ATOM 574 O O . SER A 1 73 ? -2.288 9.207 23.217 1.00 44.84 73 SER A O 1
ATOM 576 N N . GLU A 1 74 ? -0.913 10.922 23.624 1.00 46.94 74 GLU A N 1
ATOM 577 C CA . GLU A 1 74 ? 0.230 10.429 24.400 1.00 46.94 74 GLU A CA 1
ATOM 578 C C . GLU A 1 74 ? 0.245 8.945 24.848 1.00 46.94 74 GLU A C 1
ATOM 580 O O . GLU A 1 74 ? -0.407 8.564 25.816 1.00 46.94 74 GLU A O 1
ATOM 585 N N . HIS A 1 75 ? 1.108 8.125 24.232 1.00 43.50 75 HIS A N 1
ATOM 586 C CA . HIS A 1 75 ? 2.209 7.469 24.957 1.00 43.50 75 HIS A CA 1
ATOM 587 C C . HIS A 1 75 ? 3.162 6.734 24.003 1.00 43.50 75 HIS A C 1
ATOM 589 O O . HIS A 1 75 ? 2.779 5.805 23.292 1.00 43.50 75 HIS A O 1
ATOM 595 N N . HIS A 1 76 ? 4.447 7.076 24.069 1.00 55.44 76 HIS A N 1
ATOM 596 C CA . HIS A 1 76 ? 5.529 6.261 23.525 1.00 55.44 76 HIS A CA 1
ATOM 597 C C . HIS A 1 76 ? 5.513 4.840 24.114 1.00 55.44 76 HIS A C 1
ATOM 599 O O . HIS A 1 76 ? 5.392 4.680 25.331 1.00 55.44 76 HIS A O 1
ATOM 605 N N . THR A 1 77 ? 5.745 3.818 23.281 1.00 44.44 77 THR A N 1
ATOM 606 C CA . THR A 1 77 ? 6.761 2.778 23.552 1.00 44.44 77 THR A CA 1
ATOM 607 C C . THR A 1 77 ? 7.103 1.935 22.314 1.00 44.44 77 THR A C 1
ATOM 609 O O . THR A 1 77 ? 6.273 1.261 21.718 1.00 44.44 77 THR A O 1
ATOM 612 N N . ARG A 1 78 ? 8.394 2.021 21.978 1.00 46.59 78 ARG A N 1
ATOM 613 C CA . ARG A 1 78 ? 9.299 1.105 21.268 1.00 46.59 78 ARG A CA 1
ATOM 614 C C . ARG A 1 78 ? 8.846 -0.353 21.058 1.00 46.59 78 ARG A C 1
ATOM 616 O O . ARG A 1 78 ? 8.419 -1.016 21.996 1.00 46.59 78 ARG A O 1
ATOM 623 N N . GLY A 1 79 ? 9.223 -0.884 19.889 1.00 35.72 79 GLY A N 1
ATOM 624 C CA . GLY A 1 79 ? 9.664 -2.276 19.737 1.00 35.72 79 GLY A CA 1
ATOM 625 C C . GLY A 1 79 ? 8.692 -3.186 18.995 1.00 35.72 79 GLY A C 1
ATOM 626 O O . GLY A 1 79 ? 7.969 -3.964 19.610 1.00 35.72 79 GLY A O 1
ATOM 627 N N . GLY A 1 80 ? 8.723 -3.134 17.663 1.00 40.72 80 GLY A N 1
ATOM 628 C CA . GLY A 1 80 ? 8.054 -4.114 16.814 1.00 40.72 80 GLY A CA 1
ATOM 629 C C . GLY A 1 80 ? 8.724 -5.481 16.933 1.00 40.72 80 GLY A C 1
ATOM 630 O O . GLY A 1 80 ? 9.732 -5.739 16.285 1.00 40.72 80 GLY A O 1
ATOM 631 N N . ARG A 1 81 ? 8.148 -6.370 17.748 1.00 41.84 81 ARG A N 1
ATOM 632 C CA . ARG A 1 81 ? 8.248 -7.813 17.515 1.00 41.84 81 ARG A CA 1
ATOM 633 C C . ARG A 1 81 ? 6.977 -8.232 16.800 1.00 41.84 81 ARG A C 1
ATOM 635 O O . ARG A 1 81 ? 5.881 -8.141 17.350 1.00 41.84 81 ARG A O 1
ATOM 642 N N . THR A 1 82 ? 7.169 -8.647 15.559 1.00 46.91 82 THR A N 1
ATOM 643 C CA . THR A 1 82 ? 6.230 -9.407 14.747 1.00 46.91 82 THR A CA 1
ATOM 644 C C . THR A 1 82 ? 5.594 -10.505 15.596 1.00 46.91 82 THR A C 1
ATOM 646 O O . THR A 1 82 ? 6.219 -11.482 15.993 1.00 46.91 82 THR A O 1
ATOM 649 N N . SER A 1 83 ? 4.328 -10.320 15.934 1.00 41.31 83 SER A N 1
ATOM 650 C CA . SER A 1 83 ? 3.497 -11.372 16.494 1.00 41.31 83 SER A CA 1
ATOM 651 C C . SER A 1 83 ? 2.159 -11.193 15.838 1.00 41.31 83 SER A C 1
ATOM 653 O O . SER A 1 83 ? 1.413 -10.319 16.262 1.00 41.31 83 SER A O 1
ATOM 655 N N . ASN A 1 84 ? 1.946 -11.976 14.782 1.00 41.53 84 ASN A N 1
ATOM 656 C CA . ASN A 1 84 ? 0.688 -12.528 14.293 1.00 41.53 84 ASN A CA 1
ATOM 657 C C . ASN A 1 84 ? -0.526 -12.206 15.188 1.00 41.53 84 ASN A C 1
ATOM 659 O O . ASN A 1 84 ? -1.051 -13.072 15.884 1.00 41.53 84 ASN A O 1
ATOM 663 N N . SER A 1 85 ? -0.930 -10.935 15.251 1.00 47.31 85 SER A N 1
ATOM 664 C CA . SER A 1 85 ? -2.077 -10.506 16.032 1.00 47.31 85 SER A CA 1
ATOM 665 C C . SER A 1 85 ? -3.260 -10.707 15.118 1.00 47.31 85 SER A C 1
ATOM 667 O O . SER A 1 85 ? -3.703 -9.786 14.43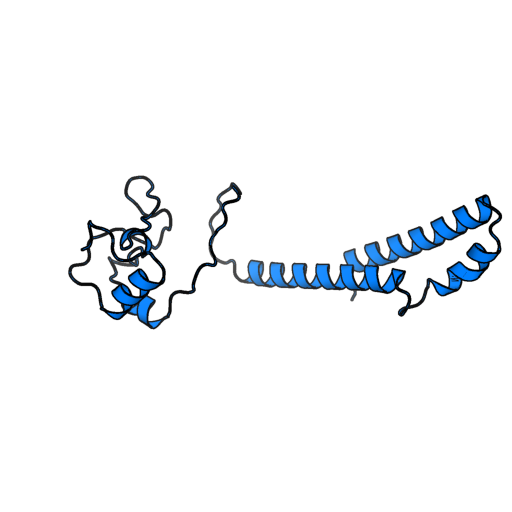4 1.00 47.31 85 SER A O 1
ATOM 669 N N . ASP A 1 86 ? -3.638 -11.977 15.028 1.00 51.19 86 ASP A N 1
ATOM 670 C CA . ASP A 1 86 ? -4.987 -12.430 15.311 1.00 51.19 86 ASP A CA 1
ATOM 671 C C . ASP A 1 86 ? -5.999 -11.294 15.179 1.00 51.19 86 ASP A C 1
ATOM 673 O O . ASP A 1 86 ? -6.022 -10.369 16.001 1.00 51.19 86 ASP A O 1
ATOM 677 N N . LYS A 1 87 ? -6.734 -11.331 14.065 1.00 52.16 87 LYS A N 1
ATOM 678 C CA . LYS A 1 87 ? -7.767 -10.376 13.662 1.00 52.16 87 LYS A CA 1
ATOM 679 C C . LYS A 1 87 ? -8.550 -9.964 14.908 1.00 52.16 87 LYS A C 1
ATOM 681 O O . LYS A 1 87 ? -9.387 -10.724 15.381 1.00 52.16 87 LYS A O 1
ATOM 686 N N . ARG A 1 88 ? -8.233 -8.800 15.493 1.00 62.53 88 ARG A N 1
ATOM 687 C CA . ARG A 1 88 ? -8.845 -8.372 16.757 1.00 62.53 88 ARG A CA 1
ATOM 688 C C . ARG A 1 88 ? -10.333 -8.195 16.503 1.00 62.53 88 ARG A C 1
ATOM 690 O O . ARG A 1 88 ? -10.729 -7.223 15.866 1.00 62.53 88 ARG A O 1
ATOM 697 N N . ILE A 1 89 ? -11.130 -9.144 16.980 1.00 74.94 89 ILE A N 1
ATOM 698 C CA . ILE A 1 89 ? -12.579 -9.095 16.842 1.00 74.94 89 ILE A CA 1
ATOM 699 C C . ILE A 1 89 ? -13.057 -7.874 17.636 1.00 74.94 89 ILE A C 1
ATOM 701 O O . ILE A 1 89 ? -12.733 -7.758 18.825 1.00 74.94 89 ILE A O 1
ATOM 705 N N . PRO A 1 90 ? -13.751 -6.916 16.998 1.00 84.19 90 PRO A N 1
ATOM 706 C CA . PRO A 1 90 ? -14.247 -5.743 17.694 1.00 84.19 90 PRO A CA 1
ATOM 707 C C . PRO A 1 90 ? -15.237 -6.176 18.776 1.00 84.19 90 PRO A C 1
ATOM 709 O O . PRO A 1 90 ? -16.127 -6.986 18.532 1.00 84.19 90 PRO A O 1
ATOM 712 N N . ILE A 1 91 ? -15.074 -5.633 19.982 1.00 86.50 91 ILE A N 1
ATOM 713 C CA . ILE A 1 91 ? -15.971 -5.913 21.108 1.00 86.50 91 ILE A CA 1
ATOM 714 C C . ILE A 1 91 ? -17.270 -5.125 20.883 1.00 86.50 91 ILE A C 1
ATOM 716 O O . ILE A 1 91 ? -17.183 -3.884 20.852 1.00 86.50 91 ILE A O 1
ATOM 720 N N . PRO A 1 92 ? -18.435 -5.797 20.768 1.00 90.00 92 PRO A N 1
ATOM 721 C CA . PRO A 1 92 ? -19.735 -5.140 20.638 1.00 90.00 92 PRO A CA 1
ATOM 722 C C . PRO A 1 92 ? -19.997 -4.156 21.783 1.00 90.00 92 PRO A C 1
ATOM 724 O O . PRO A 1 92 ? -19.494 -4.331 22.900 1.00 90.00 92 PRO A O 1
ATOM 727 N N . LEU A 1 93 ? -20.763 -3.098 21.509 1.00 88.56 93 LEU A N 1
ATOM 728 C CA . LEU A 1 93 ? -21.013 -2.028 22.479 1.00 88.56 93 LEU A CA 1
ATOM 729 C C . LEU A 1 93 ? -21.722 -2.564 23.728 1.00 88.56 93 LEU A C 1
ATOM 731 O O . LEU A 1 93 ? -21.364 -2.196 24.844 1.00 88.56 93 LEU A O 1
ATOM 735 N N . GLU A 1 94 ? -22.654 -3.486 23.530 1.00 88.56 94 GLU A N 1
ATOM 736 C CA . GLU A 1 94 ? -23.476 -4.120 24.558 1.00 88.56 94 GLU A CA 1
ATOM 737 C C . GLU A 1 94 ? -22.599 -4.924 25.522 1.00 88.56 94 GLU A C 1
ATOM 739 O O . GLU A 1 94 ? -22.741 -4.830 26.740 1.00 88.56 94 GLU A O 1
ATOM 744 N N . VAL A 1 95 ? -21.621 -5.660 24.980 1.00 90.94 95 VAL A N 1
ATOM 745 C CA . VAL A 1 95 ? -20.626 -6.390 25.778 1.00 90.94 95 VAL A CA 1
ATOM 746 C C . VAL A 1 95 ? -19.770 -5.399 26.563 1.00 90.94 95 VAL A C 1
ATOM 748 O O . VAL A 1 95 ? -19.56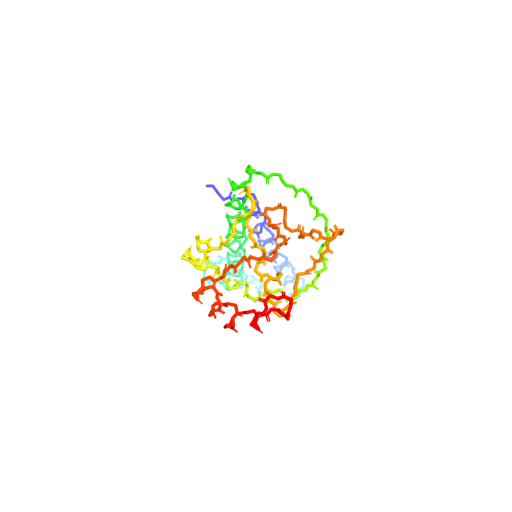8 -5.575 27.759 1.00 90.94 95 VAL A O 1
ATOM 751 N N . ARG A 1 96 ? -19.302 -4.317 25.926 1.00 90.00 96 ARG A N 1
ATOM 752 C CA . ARG A 1 96 ? -18.459 -3.303 26.582 1.00 90.00 96 ARG A CA 1
ATOM 753 C C . ARG A 1 96 ? -19.177 -2.573 27.719 1.00 90.00 96 ARG A C 1
ATOM 755 O O . ARG A 1 96 ? -18.545 -2.240 28.717 1.00 90.00 96 ARG A O 1
ATOM 762 N N . GLN A 1 97 ? -20.470 -2.305 27.566 1.00 89.25 97 GLN A N 1
ATOM 763 C CA . GLN A 1 97 ? -21.293 -1.660 28.590 1.00 89.25 97 GLN A CA 1
ATOM 764 C C . GLN A 1 97 ? -21.627 -2.608 29.746 1.00 89.25 97 GLN A C 1
ATOM 766 O O . GLN A 1 97 ? -21.667 -2.160 30.889 1.00 89.25 97 GLN A O 1
ATOM 771 N N . ALA A 1 98 ? -21.806 -3.900 29.460 1.00 90.62 98 ALA A N 1
ATOM 772 C CA . ALA A 1 98 ? -22.088 -4.928 30.459 1.00 90.62 98 ALA A CA 1
ATOM 773 C C . ALA A 1 98 ? -20.860 -5.342 31.292 1.00 90.62 98 ALA A C 1
ATOM 775 O O . ALA A 1 98 ? -21.006 -6.026 32.305 1.00 90.62 98 ALA A O 1
ATOM 776 N N . LEU A 1 99 ? -19.644 -4.957 30.882 1.00 91.31 99 LEU A N 1
ATOM 777 C CA . LEU A 1 99 ? -18.428 -5.324 31.602 1.00 91.31 99 LEU A CA 1
ATOM 778 C C . LEU A 1 99 ? -18.357 -4.658 32.985 1.00 91.31 99 LEU A C 1
ATOM 780 O O . LEU A 1 99 ? -18.444 -3.428 33.077 1.00 91.31 99 LEU A O 1
ATOM 784 N N . PRO A 1 100 ? -18.095 -5.441 34.050 1.00 89.44 100 PRO A N 1
ATOM 785 C CA . PRO A 1 100 ? -17.804 -4.902 35.370 1.00 89.44 100 PRO A CA 1
ATOM 786 C C . PRO A 1 100 ? -16.664 -3.875 35.342 1.00 89.44 100 PRO A C 1
ATOM 788 O O . PRO A 1 100 ? -15.664 -4.035 34.631 1.00 89.44 100 PRO A O 1
ATOM 791 N N . LYS A 1 101 ? -16.803 -2.826 36.155 1.00 91.50 101 LYS A N 1
ATOM 792 C CA . LYS A 1 101 ? -15.813 -1.754 36.307 1.00 91.50 101 LYS A CA 1
ATOM 793 C C . LYS A 1 101 ? -15.363 -1.652 37.755 1.00 91.50 101 LYS A C 1
ATOM 795 O O . LYS A 1 101 ? -16.167 -1.821 38.667 1.00 91.50 101 LYS A O 1
ATOM 800 N N . GLN A 1 102 ? -14.094 -1.318 37.948 1.00 86.75 102 GLN A N 1
ATOM 801 C CA . GLN A 1 102 ? -13.540 -0.962 39.250 1.00 86.75 102 GLN A CA 1
ATOM 802 C C . GLN A 1 102 ? -13.015 0.472 39.153 1.00 86.75 102 GLN A C 1
ATOM 804 O O . GLN A 1 102 ? -12.005 0.737 38.498 1.00 86.75 102 GLN A O 1
ATOM 809 N N . GLY A 1 103 ? -13.749 1.416 39.747 1.00 86.94 103 GLY A N 1
ATOM 810 C CA . GLY A 1 103 ? -13.518 2.846 39.537 1.00 86.94 103 GLY A CA 1
ATOM 811 C C . GLY A 1 103 ? -13.650 3.223 38.057 1.00 86.94 103 GLY A C 1
ATOM 812 O O . GLY A 1 103 ? -14.651 2.910 37.415 1.00 86.94 103 GLY A O 1
ATOM 813 N N . ASN A 1 104 ? -12.609 3.849 37.500 1.00 85.25 104 ASN A N 1
ATOM 814 C CA . ASN A 1 104 ? -12.576 4.290 36.099 1.00 85.25 104 ASN A CA 1
ATOM 815 C C . ASN A 1 104 ? -12.002 3.244 35.126 1.00 85.25 104 ASN A C 1
ATOM 817 O O . ASN A 1 104 ? -11.870 3.525 33.935 1.00 85.25 104 ASN A O 1
ATOM 821 N N . GLN A 1 105 ? -11.640 2.053 35.609 1.00 89.19 105 GLN A N 1
ATOM 822 C CA . GLN A 1 105 ? -11.053 0.994 34.788 1.00 89.19 105 GLN A CA 1
ATOM 823 C C . GLN A 1 105 ? -12.080 -0.099 34.481 1.00 89.19 105 GLN A C 1
ATOM 825 O O . GLN A 1 105 ? -12.848 -0.522 35.348 1.00 89.19 105 GLN A O 1
ATOM 830 N N . GLN A 1 106 ? -12.085 -0.563 33.232 1.00 91.19 106 GLN A N 1
ATOM 831 C CA . GLN A 1 106 ? -12.895 -1.707 32.806 1.00 91.19 106 GLN A CA 1
ATOM 832 C C . GLN A 1 106 ? -12.141 -3.009 33.080 1.00 91.19 106 GLN A C 1
ATOM 834 O O . GLN A 1 106 ? -10.914 -3.050 33.013 1.00 91.19 106 GLN A O 1
ATOM 839 N N . ILE A 1 107 ? -12.849 -4.098 33.359 1.00 92.19 107 ILE A N 1
ATOM 840 C CA . ILE A 1 107 ? -12.191 -5.394 33.521 1.00 92.19 107 ILE A CA 1
ATOM 841 C C . ILE A 1 107 ? -11.549 -5.875 32.206 1.00 92.19 107 ILE A C 1
ATOM 843 O O . ILE A 1 107 ? -12.109 -5.733 31.117 1.00 92.19 107 ILE A O 1
ATOM 847 N N . CYS A 1 108 ? -10.353 -6.459 32.286 1.00 92.44 108 CYS A N 1
ATOM 848 C CA . CYS A 1 108 ? -9.678 -7.027 31.121 1.00 92.44 108 CYS A CA 1
ATOM 849 C C . CYS A 1 108 ? -10.347 -8.339 30.670 1.00 92.44 108 CYS A C 1
ATOM 851 O O . CYS A 1 108 ? -10.307 -9.340 31.383 1.00 92.44 108 CYS A O 1
ATOM 853 N N . LEU A 1 109 ? -10.872 -8.386 29.439 1.00 92.62 109 LEU A N 1
ATOM 854 C CA . LEU A 1 109 ? -11.457 -9.612 28.869 1.00 92.62 109 LEU A CA 1
ATOM 855 C C . LEU A 1 109 ? -10.467 -10.782 28.825 1.00 92.62 109 LEU A C 1
ATOM 857 O O . LEU A 1 109 ? -10.837 -11.909 29.131 1.00 92.62 109 LEU A O 1
ATOM 861 N N . ARG A 1 110 ? -9.190 -10.526 28.506 1.00 92.06 110 ARG A N 1
ATOM 862 C CA . ARG A 1 110 ? -8.176 -11.593 28.468 1.00 92.06 110 ARG A CA 1
ATOM 863 C C . ARG A 1 110 ? -7.889 -12.176 29.851 1.00 92.06 110 ARG A C 1
ATOM 865 O O . ARG A 1 110 ? -7.502 -13.331 29.951 1.00 92.06 110 ARG A O 1
ATOM 872 N N . PHE A 1 111 ? -8.074 -11.384 30.907 1.00 92.06 111 PHE A N 1
ATOM 873 C CA . PHE A 1 111 ? -7.993 -11.866 32.285 1.00 92.06 111 PHE A CA 1
ATOM 874 C C . PHE A 1 111 ? -9.199 -12.744 32.643 1.00 92.06 111 PHE A C 1
ATOM 876 O O . PHE A 1 111 ? -9.024 -13.778 33.282 1.00 92.06 111 PHE A O 1
ATOM 883 N N . LEU A 1 112 ? -10.393 -12.371 32.168 1.00 92.62 112 LEU A N 1
ATOM 884 C CA . LEU A 1 112 ? -11.599 -13.191 32.309 1.00 92.62 112 LEU A CA 1
ATOM 885 C C . LEU A 1 112 ? -11.534 -14.497 31.512 1.00 92.62 112 LEU A C 1
ATOM 887 O O . LEU A 1 112 ? -12.255 -15.434 31.830 1.00 92.62 112 LEU A O 1
ATOM 891 N N . SER A 1 113 ? -10.702 -14.553 30.472 1.00 92.75 113 SER A N 1
ATOM 892 C CA . SER A 1 113 ? -10.697 -15.650 29.512 1.00 92.75 113 SER A CA 1
ATOM 893 C C . SER A 1 113 ? -9.618 -16.704 29.731 1.00 92.75 113 SER A C 1
ATOM 895 O O . SER A 1 113 ? -8.532 -16.388 30.221 1.00 92.75 113 SER A O 1
ATOM 897 N N . ALA A 1 114 ? -9.845 -17.904 29.197 1.00 89.69 114 ALA A N 1
ATOM 898 C CA . ALA A 1 114 ? -8.859 -18.982 29.145 1.00 89.69 114 ALA A CA 1
ATOM 899 C C . ALA A 1 114 ? -7.571 -18.612 28.380 1.00 89.69 114 ALA A C 1
ATOM 901 O O . ALA A 1 114 ? -6.502 -19.124 28.704 1.00 89.69 114 ALA A O 1
ATOM 902 N N . GLN A 1 115 ? -7.627 -17.680 27.415 1.00 88.25 115 GLN A N 1
ATOM 903 C CA . GLN A 1 115 ? -6.424 -17.193 26.716 1.00 88.25 115 GLN A CA 1
ATOM 904 C C . GLN A 1 115 ? -5.400 -16.517 27.643 1.00 88.25 115 GLN A C 1
ATOM 906 O O . GLN A 1 115 ? -4.219 -16.436 27.299 1.00 88.25 115 GLN A O 1
ATOM 911 N N . GLY A 1 116 ? -5.846 -15.993 28.785 1.00 87.88 116 GLY A N 1
ATOM 912 C CA . GLY A 1 116 ? -5.000 -15.305 29.748 1.00 87.88 116 GLY A CA 1
ATOM 913 C C . GLY A 1 116 ? -4.523 -13.917 29.299 1.00 87.88 116 GLY A C 1
ATOM 914 O O . GLY A 1 116 ? -4.314 -13.603 28.123 1.00 87.88 116 GLY A O 1
ATOM 915 N N . CYS A 1 117 ? -4.308 -13.040 30.281 1.00 89.81 117 CYS A N 1
ATOM 916 C CA . CYS A 1 117 ? -3.701 -11.732 30.058 1.00 89.81 117 CYS A CA 1
ATOM 917 C C . CYS A 1 117 ? -2.201 -11.781 30.348 1.00 89.81 117 CYS A C 1
ATOM 919 O O . CYS A 1 117 ? -1.781 -12.259 31.401 1.00 89.81 117 CYS A O 1
ATOM 921 N N . ARG A 1 118 ? -1.387 -11.184 29.468 1.00 86.19 118 ARG A N 1
ATOM 922 C CA . ARG A 1 118 ? 0.017 -10.891 29.786 1.00 86.19 118 ARG A CA 1
ATOM 923 C C . ARG A 1 118 ? 0.038 -9.844 30.901 1.00 86.19 118 ARG A C 1
ATOM 925 O O . ARG A 1 118 ? -0.478 -8.744 30.707 1.00 86.19 118 ARG A O 1
ATOM 932 N N . ARG A 1 119 ? 0.561 -10.208 32.074 1.00 82.81 119 ARG A N 1
ATOM 933 C CA . ARG A 1 119 ? 0.613 -9.351 33.269 1.00 82.81 119 ARG A CA 1
ATOM 934 C C . ARG A 1 119 ? 1.970 -8.651 33.348 1.00 82.81 119 ARG A C 1
ATOM 936 O O . ARG A 1 119 ? 2.985 -9.237 32.981 1.00 82.81 119 ARG A O 1
ATOM 943 N N . LYS A 1 120 ? 1.995 -7.424 33.866 1.00 78.94 120 LYS A N 1
ATOM 944 C CA . LYS A 1 120 ? 3.223 -6.739 34.294 1.00 78.94 120 LYS A CA 1
ATOM 945 C C . LYS A 1 120 ? 3.018 -6.289 35.736 1.00 78.94 120 LYS A C 1
ATOM 947 O O . LYS A 1 120 ? 2.148 -5.465 35.991 1.00 78.94 120 LYS A O 1
ATOM 952 N N . ASN A 1 121 ? 3.781 -6.859 36.670 1.00 80.38 121 ASN A N 1
ATOM 953 C CA . ASN A 1 121 ? 3.667 -6.594 38.112 1.00 80.38 121 ASN A CA 1
ATOM 954 C C . ASN A 1 121 ? 2.226 -6.777 38.643 1.00 80.38 121 ASN A C 1
ATOM 956 O O . ASN A 1 121 ? 1.695 -5.905 39.318 1.00 80.38 121 ASN A O 1
ATOM 960 N N . GLY A 1 122 ? 1.549 -7.865 38.252 1.00 80.50 122 GLY A N 1
ATOM 961 C CA . GLY A 1 122 ? 0.152 -8.146 38.634 1.00 80.50 122 GLY A CA 1
ATOM 962 C C . GLY A 1 122 ? -0.919 -7.389 37.831 1.00 80.50 122 GLY A C 1
ATOM 963 O O . GLY A 1 122 ? -2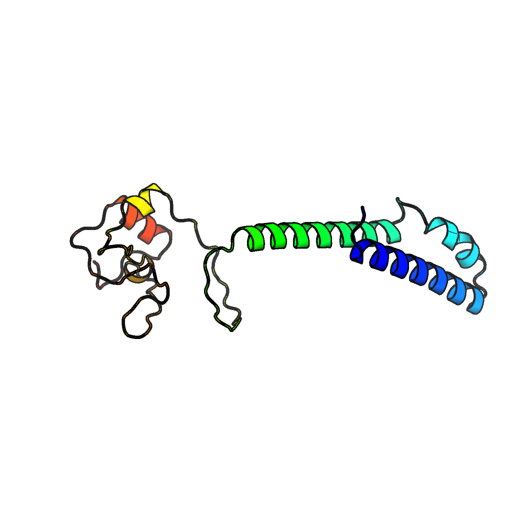.039 -7.882 37.689 1.00 80.50 122 GLY A O 1
ATOM 964 N N . ASN A 1 123 ? -0.563 -6.269 37.202 1.00 85.62 123 ASN A N 1
ATOM 965 C CA . ASN A 1 123 ? -1.489 -5.411 36.464 1.00 85.62 123 ASN A CA 1
ATOM 966 C C . ASN A 1 123 ? -1.618 -5.786 34.981 1.00 85.62 123 ASN A C 1
ATOM 968 O O . ASN A 1 123 ? -0.757 -6.462 34.399 1.00 85.62 123 ASN A O 1
ATOM 972 N N . CYS A 1 124 ? -2.705 -5.325 34.356 1.00 89.00 124 CYS A N 1
ATOM 973 C CA . CYS A 1 124 ? -2.861 -5.396 32.908 1.00 89.00 124 CYS A CA 1
ATOM 974 C C . CYS A 1 124 ? -1.813 -4.510 32.223 1.00 89.00 124 CYS A C 1
ATOM 976 O O . CYS A 1 124 ? -1.482 -3.428 32.702 1.00 89.00 124 CYS A O 1
ATOM 978 N N . VAL A 1 125 ? -1.311 -4.943 31.065 1.00 88.88 125 VAL A N 1
ATOM 979 C CA . VAL A 1 125 ? -0.424 -4.110 30.232 1.00 88.88 125 VAL A CA 1
ATOM 980 C C . VAL A 1 125 ? -1.179 -2.903 29.647 1.00 88.88 125 VAL A C 1
ATOM 982 O O . VAL A 1 125 ? -0.564 -1.890 29.317 1.00 88.88 125 VAL A O 1
ATOM 985 N N . ILE A 1 126 ? -2.511 -2.981 29.545 1.00 87.25 126 ILE A N 1
ATOM 986 C CA . ILE A 1 126 ? -3.373 -1.897 29.064 1.00 87.25 126 ILE A CA 1
ATOM 987 C C . ILE A 1 126 ? -3.825 -1.046 30.259 1.00 87.25 126 ILE A C 1
ATOM 989 O O . ILE A 1 126 ? -4.571 -1.519 31.109 1.00 87.25 126 ILE A O 1
ATOM 993 N N . LYS A 1 127 ? -3.410 0.228 30.298 1.00 87.00 127 LYS A N 1
ATOM 994 C CA . LYS A 1 127 ? -3.570 1.130 31.460 1.00 87.00 127 LYS A CA 1
ATOM 995 C C . LYS A 1 127 ? -5.013 1.349 31.942 1.00 87.00 127 LYS A C 1
ATOM 997 O O . LYS A 1 127 ? -5.221 1.602 33.122 1.00 87.00 127 LYS A O 1
ATOM 1002 N N . HIS A 1 128 ? -6.001 1.294 31.050 1.00 88.25 128 HIS A N 1
ATOM 1003 C CA . HIS A 1 128 ? -7.414 1.508 31.396 1.00 88.25 128 HIS A CA 1
ATOM 1004 C C . HIS A 1 128 ? -8.156 0.207 31.736 1.00 88.25 128 HIS A C 1
ATOM 1006 O O . HIS A 1 128 ? -9.369 0.239 31.953 1.00 88.25 128 HIS A O 1
ATOM 1012 N N . LEU A 1 129 ? -7.442 -0.924 31.765 1.00 92.31 129 LEU A N 1
ATOM 1013 C CA . LEU A 1 129 ? -7.993 -2.216 32.139 1.00 92.31 129 LEU A CA 1
ATOM 1014 C C . LEU A 1 129 ? -7.428 -2.691 33.475 1.00 92.31 129 LEU A C 1
ATOM 1016 O O . LEU A 1 129 ? -6.245 -2.509 33.763 1.00 92.31 129 LEU A O 1
ATOM 1020 N N . CYS A 1 130 ? -8.262 -3.354 34.265 1.00 91.69 130 CYS A N 1
ATOM 1021 C CA . CYS A 1 130 ? -7.882 -3.923 35.552 1.00 91.69 130 CYS A CA 1
ATOM 1022 C C . CYS A 1 130 ? -8.170 -5.429 35.621 1.00 91.69 130 CYS A C 1
ATOM 1024 O O . CYS A 1 130 ? -8.884 -6.002 34.791 1.00 91.69 130 CYS A O 1
ATOM 1026 N N . HIS A 1 131 ? -7.546 -6.079 36.601 1.00 92.19 131 HIS A N 1
ATOM 1027 C CA . HIS A 1 131 ? -7.730 -7.491 36.915 1.00 92.19 131 HIS A CA 1
ATOM 1028 C C . HIS A 1 131 ? -8.393 -7.588 38.284 1.00 92.19 131 HIS A C 1
ATOM 1030 O O . HIS A 1 131 ? -7.795 -7.192 39.280 1.00 92.19 131 HIS A O 1
ATOM 1036 N N . PHE A 1 132 ? -9.611 -8.109 38.330 1.00 90.00 132 PHE A N 1
ATOM 1037 C CA . PHE A 1 132 ? -10.318 -8.398 39.573 1.00 90.00 132 PHE A CA 1
ATOM 1038 C C . PHE A 1 132 ? -11.354 -9.485 39.311 1.00 90.00 132 PHE A C 1
ATOM 1040 O O . PHE A 1 132 ? -11.847 -9.598 38.192 1.00 90.00 132 PHE A O 1
ATOM 1047 N N . LYS A 1 133 ? -11.693 -10.287 40.321 1.00 90.25 133 LYS A N 1
ATOM 1048 C CA . LYS A 1 133 ? -12.750 -11.295 40.195 1.00 90.25 133 LYS A CA 1
ATOM 1049 C C . LYS A 1 133 ? -14.109 -10.601 40.367 1.00 90.25 133 LYS A C 1
ATOM 1051 O O . LYS A 1 133 ? -14.378 -10.113 41.465 1.00 90.25 133 LYS A O 1
ATOM 1056 N N . PRO A 1 134 ? -14.944 -10.486 39.316 1.00 89.00 134 PRO A N 1
ATOM 1057 C CA . PRO A 1 134 ? -16.264 -9.891 39.466 1.00 89.00 134 PRO A CA 1
ATOM 1058 C C . PRO A 1 134 ? -17.174 -10.848 40.247 1.00 89.00 134 PRO A C 1
ATOM 1060 O O . PRO A 1 134 ? -17.046 -12.063 40.120 1.00 89.00 134 PRO A O 1
ATOM 1063 N N . ALA A 1 135 ? -18.108 -10.306 41.031 1.00 86.38 135 ALA A N 1
ATOM 1064 C CA . ALA A 1 135 ? -19.079 -11.119 41.771 1.00 86.38 135 ALA A CA 1
ATOM 1065 C C . ALA A 1 135 ? -20.074 -11.836 40.841 1.00 86.38 135 ALA A C 1
ATOM 1067 O O . ALA A 1 135 ? -20.493 -12.954 41.116 1.00 86.38 135 ALA A O 1
ATOM 1068 N N . ALA A 1 136 ? -20.427 -11.196 39.726 1.00 85.06 136 ALA A N 1
ATOM 1069 C CA . ALA A 1 136 ? -21.264 -11.760 38.679 1.00 85.06 136 ALA A CA 1
ATOM 1070 C C . ALA A 1 136 ? -20.787 -11.258 37.312 1.00 85.06 136 ALA A C 1
ATOM 1072 O O . ALA A 1 136 ? -20.308 -10.126 37.187 1.00 85.06 136 ALA A O 1
ATOM 1073 N N . LEU A 1 137 ? -20.930 -12.099 36.287 1.00 89.06 137 LEU A N 1
ATOM 1074 C CA . LEU A 1 137 ? -20.628 -11.746 34.905 1.00 89.06 137 LEU A CA 1
ATOM 1075 C C . LEU A 1 137 ? -21.871 -11.989 34.038 1.00 89.06 137 LEU A C 1
ATOM 1077 O O . LEU A 1 137 ? -22.343 -13.127 34.003 1.00 89.06 137 LEU A O 1
ATOM 1081 N N . PRO A 1 138 ? -22.389 -10.961 33.343 1.00 89.75 138 PRO A N 1
ATOM 1082 C CA . PRO A 1 138 ? -23.548 -11.105 32.469 1.00 89.75 138 PRO A CA 1
ATOM 1083 C C . PRO A 1 138 ? -23.357 -12.172 31.381 1.00 89.75 138 PRO A C 1
ATOM 1085 O O . PRO A 1 138 ? -22.254 -12.363 30.863 1.00 89.75 138 PRO A O 1
ATOM 1088 N N . GLU A 1 139 ? -24.443 -12.854 31.017 1.00 90.94 139 GLU A N 1
ATOM 1089 C CA . GLU A 1 139 ? -24.430 -13.990 30.084 1.00 90.94 139 GLU A CA 1
ATOM 1090 C C . GLU A 1 139 ? -23.905 -13.608 28.693 1.00 90.94 139 GLU A C 1
ATOM 1092 O O . GLU A 1 139 ? -23.039 -14.290 28.149 1.00 90.94 139 GLU A O 1
ATOM 1097 N N . ASN A 1 140 ? -24.288 -12.435 28.179 1.00 91.44 140 ASN A N 1
ATOM 1098 C CA . ASN A 1 140 ? -23.783 -11.910 26.906 1.00 91.44 140 ASN A CA 1
ATOM 1099 C C . ASN A 1 140 ? -22.247 -11.764 26.877 1.00 91.44 140 ASN A C 1
ATOM 1101 O O . ASN A 1 140 ? -21.620 -11.943 25.830 1.00 91.44 140 ASN A O 1
ATOM 1105 N N . VAL A 1 141 ? -21.620 -11.460 28.018 1.00 92.19 141 VAL A N 1
ATOM 1106 C CA . VAL A 1 141 ? -20.158 -11.397 28.138 1.00 92.19 141 VAL A CA 1
ATOM 1107 C C . VAL A 1 141 ? -19.560 -12.806 28.174 1.00 92.19 141 VAL A C 1
ATOM 1109 O O . VAL A 1 141 ? -18.541 -13.044 27.523 1.00 92.19 141 VAL A O 1
ATOM 1112 N N . ARG A 1 142 ? -20.190 -13.755 28.882 1.00 92.00 142 ARG A N 1
ATOM 1113 C CA . ARG A 1 142 ? -19.757 -15.167 28.924 1.00 92.00 142 ARG A CA 1
ATOM 1114 C C . ARG A 1 142 ? -19.792 -15.805 27.536 1.00 92.00 142 ARG A C 1
ATOM 1116 O O . ARG A 1 142 ? -18.822 -16.452 27.134 1.00 92.00 142 ARG A O 1
ATOM 1123 N N . ASP A 1 143 ? -20.854 -15.562 26.779 1.00 93.19 143 ASP A N 1
ATOM 1124 C CA . ASP A 1 143 ? -21.010 -16.045 25.407 1.00 93.19 143 ASP A CA 1
ATOM 1125 C C . ASP A 1 143 ? -19.940 -15.472 24.484 1.00 93.19 143 ASP A C 1
ATOM 1127 O O . ASP A 1 143 ? -19.320 -16.193 23.697 1.00 93.19 143 ASP A O 1
ATOM 1131 N N . PHE A 1 144 ? -19.682 -14.168 24.600 1.00 92.94 144 PHE A N 1
ATOM 1132 C CA . PHE A 1 144 ? -18.650 -13.504 23.815 1.00 92.94 144 PHE A CA 1
ATOM 1133 C C . PHE A 1 144 ? -17.252 -14.055 24.126 1.00 92.94 144 PHE A C 1
ATOM 1135 O O . PHE A 1 144 ? -16.465 -14.293 23.206 1.00 92.94 144 PHE A O 1
ATOM 1142 N N . LEU A 1 145 ? -16.948 -14.308 25.403 1.00 91.75 145 LEU A N 1
ATOM 1143 C CA . LEU A 1 145 ? -15.690 -14.922 25.829 1.00 91.75 145 LEU A CA 1
ATOM 1144 C C . LEU A 1 145 ? -15.554 -16.364 25.332 1.00 91.75 145 LEU A C 1
ATOM 1146 O O . LEU A 1 145 ? -14.481 -16.754 24.878 1.00 91.75 145 LEU A O 1
ATOM 1150 N N . THR A 1 146 ? -16.636 -17.138 25.350 1.00 92.19 146 THR A N 1
ATOM 1151 C CA . THR A 1 146 ? -16.649 -18.515 24.835 1.00 92.19 146 THR A CA 1
ATOM 1152 C C . THR A 1 146 ? -16.368 -18.551 23.338 1.00 92.19 146 THR A C 1
ATOM 1154 O O . THR A 1 146 ? -15.493 -19.292 22.896 1.00 92.19 146 THR A O 1
ATOM 1157 N N . LYS A 1 147 ? -17.032 -17.687 22.563 1.00 91.19 147 LYS A N 1
ATOM 1158 C CA . LYS A 1 147 ? -16.895 -17.645 21.100 1.00 91.19 147 LYS A CA 1
ATOM 1159 C C . LYS A 1 147 ? -15.541 -17.114 20.624 1.00 91.19 147 LYS A C 1
ATOM 1161 O O . LYS A 1 147 ? -15.040 -17.581 19.609 1.00 91.19 147 LYS A O 1
ATOM 1166 N N . ASN A 1 148 ? -14.960 -16.136 21.326 1.00 89.94 148 ASN A N 1
ATOM 1167 C CA . ASN A 1 148 ? -13.823 -15.361 20.803 1.00 89.94 148 ASN A CA 1
ATOM 1168 C C . ASN A 1 148 ? -12.539 -15.479 21.640 1.00 89.94 148 ASN A C 1
ATOM 1170 O O . ASN A 1 148 ? -11.457 -15.162 21.150 1.00 89.94 148 ASN A O 1
ATOM 1174 N N . TYR A 1 149 ? -12.641 -15.917 22.898 1.00 89.56 149 TYR A N 1
ATOM 1175 C CA . TYR A 1 149 ? -11.527 -15.937 23.853 1.00 89.56 149 TYR A CA 1
ATOM 1176 C C . TYR A 1 149 ? -11.314 -17.302 24.531 1.00 89.56 149 TYR A C 1
ATOM 1178 O O . TYR A 1 149 ? -10.580 -17.395 25.515 1.00 89.56 149 TYR A O 1
ATOM 1186 N N . GLY A 1 150 ? -11.912 -18.370 23.996 1.00 88.94 150 GLY A N 1
ATOM 1187 C CA . GLY A 1 150 ? -11.727 -19.735 24.500 1.00 88.94 150 GLY A CA 1
ATOM 1188 C C . GLY A 1 150 ? -12.445 -20.031 25.820 1.00 88.94 150 GLY A C 1
ATOM 1189 O O . GLY A 1 150 ? -12.084 -20.985 26.498 1.00 88.94 150 GLY A O 1
ATOM 1190 N N . GLY A 1 151 ? -13.444 -19.226 26.195 1.00 91.31 151 GLY A N 1
ATOM 1191 C CA . GLY A 1 151 ? -14.207 -19.401 27.435 1.00 91.31 151 GLY A CA 1
ATOM 1192 C C . GLY A 1 151 ? -13.600 -18.676 28.630 1.00 91.31 151 GLY A C 1
ATOM 1193 O O . GLY A 1 151 ? -12.655 -17.899 28.489 1.00 91.31 151 GLY A O 1
ATOM 1194 N N . LEU A 1 152 ? -14.185 -18.895 29.809 1.00 91.31 152 LEU A N 1
ATOM 1195 C CA . LEU A 1 152 ? -13.724 -18.300 31.065 1.00 91.31 152 LEU A CA 1
ATOM 1196 C C . LEU A 1 152 ? -12.457 -18.983 31.585 1.00 91.31 152 LEU A C 1
ATOM 1198 O O . LEU A 1 152 ? -12.281 -20.187 31.417 1.00 91.31 152 LEU A O 1
ATOM 1202 N N . SER A 1 153 ? -11.584 -18.215 32.235 1.00 89.00 153 SER A N 1
ATOM 1203 C CA . SER A 1 153 ? -10.443 -18.768 32.965 1.00 89.00 153 SER A CA 1
ATOM 1204 C C . SER A 1 153 ? -10.901 -19.534 34.208 1.00 89.00 153 SER A C 1
ATOM 1206 O O . SER A 1 153 ? -11.928 -19.211 34.804 1.00 89.00 153 SER A O 1
ATOM 1208 N N . ALA A 1 154 ? -10.107 -20.522 34.629 1.00 83.44 154 ALA A N 1
ATOM 1209 C CA . ALA A 1 154 ? -10.399 -21.344 35.808 1.00 83.44 154 ALA A CA 1
ATOM 1210 C C . ALA A 1 154 ? -10.562 -20.515 37.097 1.00 83.44 154 ALA A C 1
ATOM 1212 O O . ALA A 1 154 ? -11.366 -20.857 37.953 1.00 83.44 154 ALA A O 1
ATOM 1213 N N . ASP A 1 155 ? -9.857 -19.385 37.210 1.00 78.56 155 ASP A N 1
ATOM 1214 C CA . ASP A 1 155 ? -9.949 -18.487 38.370 1.00 78.56 155 ASP A CA 1
ATOM 1215 C C . ASP A 1 155 ? -11.308 -17.758 38.465 1.00 78.56 155 ASP A C 1
ATOM 1217 O O . ASP A 1 155 ? -11.665 -17.221 39.522 1.00 78.56 155 ASP A O 1
ATOM 1221 N N . ILE A 1 156 ? -12.045 -17.691 37.351 1.00 83.00 156 ILE A N 1
ATOM 1222 C CA . ILE A 1 156 ? -13.278 -16.909 37.173 1.00 83.00 156 ILE A CA 1
ATOM 1223 C C . ILE A 1 156 ? -14.521 -17.798 37.036 1.00 83.00 156 ILE A C 1
ATOM 1225 O O . ILE A 1 156 ? -15.626 -17.301 37.263 1.00 83.00 156 ILE A O 1
ATOM 1229 N N . GLN A 1 157 ? -14.346 -19.073 36.672 1.00 70.19 157 GLN A N 1
ATOM 1230 C CA . GLN A 1 157 ? -15.398 -20.093 36.764 1.00 70.19 157 GLN A CA 1
ATOM 1231 C C . GLN A 1 157 ? -15.937 -20.198 38.197 1.00 70.19 157 GLN A C 1
ATOM 1233 O O . GLN A 1 157 ? -17.166 -20.407 38.290 1.00 70.19 157 GLN A O 1
#

Organism: Phytophthora sojae (strain P6497) (NCBI:txid1094619)

Sequence (157 aa):
MASQQALTEIAAWVDDQLELFRLAITDENWKAVADIKTYFCASHDAFIRVHQMIVRQDVIAAVKSTHSSSGRSEHHTRGGRTSNSDKRIPIPLEVRQALPKQGNQQICLRFLSAQGCRRKNGNCVIKHLCHFKPAALPENVRDFLTKNYGGLSADIQ

Secondary structure (DSSP, 8-state):
---HHHHHHHHHHHHHHHHHHHHHHHTT-HHHHHHGGGGSSTTSHHHHHHHHHHHHHHHHHHHHHHHHHT--S---------------PPPPHHHHHHS-EETTEEEPHHHHBTT---EETTEESSTTEE----S---HHHHHHHHHHHSSB-TTT-